Protein AF-A0AAU8PPF1-F1 (afdb_monomer_lite)

Secondary structure (DSSP, 8-state):
-HHHHHHHHHHHHHHH-HHHHHHHHHHHHHHHHHHHHTT---HHHHHHHHHHHHHHHHHHHHHH----GGG-HHHHHH-SSPPPPTT--TTTTSSHHHHHHHHHHHHHHHHHHHHTTS--

Sequence (120 aa):
MNDYVQREFETTLSQGVPALIRAIKLKIFTLQQQRYRAGHHDIESTEQEVLAEISRWLKAQVDQYEIRLNDEPVLYKIGLSPSPLPHMDYDLAATPAQSMRFYEEMQQRKAQLQARGLIA

Organism: Edwardsiella piscicida (NCBI:txid1263550)

Structure (mmCIF, N/CA/C/O backbone):
data_AF-A0AAU8PPF1-F1
#
_entry.id   AF-A0AAU8PPF1-F1
#
loop_
_atom_site.group_PDB
_atom_site.id
_atom_site.type_symbol
_atom_site.label_atom_id
_atom_site.label_alt_id
_atom_site.label_comp_id
_atom_site.label_asym_id
_atom_site.label_entity_id
_atom_site.label_seq_id
_atom_site.pdbx_PDB_ins_code
_atom_site.Cartn_x
_atom_site.Cartn_y
_atom_site.Cartn_z
_atom_site.occupancy
_atom_site.B_iso_or_equiv
_atom_site.auth_seq_id
_atom_site.auth_comp_id
_atom_site.auth_asym_id
_atom_site.auth_atom_id
_atom_site.pdbx_PDB_model_num
ATOM 1 N N . MET A 1 1 ? -7.566 -1.167 13.310 1.00 73.81 1 MET A N 1
ATOM 2 C CA . MET A 1 1 ? -7.653 -0.751 11.893 1.00 73.81 1 MET A CA 1
ATOM 3 C C . MET A 1 1 ? -6.270 -0.596 11.280 1.00 73.81 1 MET A C 1
ATOM 5 O O . MET A 1 1 ? -6.013 -1.286 10.307 1.00 73.81 1 MET A O 1
ATOM 9 N N . ASN A 1 2 ? -5.372 0.199 11.876 1.00 80.12 2 ASN A N 1
ATOM 10 C CA . ASN A 1 2 ? -4.011 0.397 11.355 1.00 80.12 2 ASN A CA 1
ATOM 11 C C . ASN A 1 2 ? -3.241 -0.927 11.145 1.00 80.12 2 ASN A C 1
ATOM 13 O O . ASN A 1 2 ? -2.788 -1.204 10.043 1.00 80.12 2 ASN A O 1
ATOM 17 N N . ASP A 1 3 ? -3.233 -1.812 12.147 1.00 85.12 3 ASP A N 1
ATOM 18 C CA . ASP A 1 3 ? -2.546 -3.113 12.047 1.00 85.12 3 ASP A CA 1
ATOM 19 C C . ASP A 1 3 ? -3.129 -4.046 10.973 1.00 85.12 3 ASP A C 1
ATOM 21 O O . ASP A 1 3 ? -2.408 -4.852 10.393 1.00 85.12 3 ASP A O 1
ATOM 25 N N . TYR A 1 4 ? -4.440 -3.955 10.715 1.00 83.94 4 TYR A N 1
ATOM 26 C CA . TYR A 1 4 ? -5.094 -4.725 9.653 1.00 83.94 4 TYR A CA 1
ATOM 27 C C . TYR A 1 4 ? -4.668 -4.204 8.280 1.00 83.94 4 TYR A C 1
ATOM 29 O O . TYR A 1 4 ? -4.194 -4.985 7.464 1.00 83.94 4 TYR A O 1
ATOM 37 N N . VAL A 1 5 ? -4.775 -2.887 8.066 1.00 86.62 5 VAL A N 1
ATOM 38 C CA . VAL A 1 5 ? -4.396 -2.237 6.802 1.00 86.62 5 VAL A CA 1
ATOM 39 C C . VAL A 1 5 ? -2.922 -2.489 6.488 1.00 86.62 5 VAL A C 1
ATOM 41 O O . VAL A 1 5 ? -2.593 -2.874 5.369 1.00 86.62 5 VAL A O 1
ATOM 44 N N . GLN A 1 6 ? -2.042 -2.345 7.482 1.00 89.62 6 GLN A N 1
ATOM 45 C CA . GLN A 1 6 ? -0.610 -2.588 7.317 1.00 89.62 6 GLN A CA 1
ATOM 46 C C . GLN A 1 6 ? -0.322 -4.040 6.920 1.00 89.62 6 GLN A C 1
ATOM 48 O O . GLN A 1 6 ? 0.420 -4.291 5.971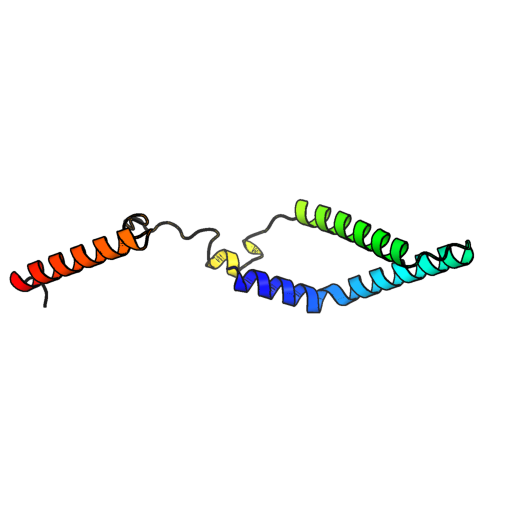 1.00 89.62 6 GLN A O 1
ATOM 53 N N . ARG A 1 7 ? -0.940 -5.005 7.610 1.00 90.31 7 ARG A N 1
ATOM 54 C CA . ARG A 1 7 ? -0.750 -6.430 7.316 1.00 90.31 7 ARG A CA 1
ATOM 55 C C . ARG A 1 7 ? -1.261 -6.803 5.928 1.00 90.31 7 ARG A C 1
ATOM 57 O O . ARG A 1 7 ? -0.591 -7.558 5.226 1.00 90.31 7 ARG A O 1
ATOM 64 N N . GLU A 1 8 ? -2.431 -6.304 5.542 1.00 88.56 8 GLU A N 1
ATOM 65 C CA . GLU A 1 8 ? -3.020 -6.604 4.236 1.00 88.56 8 GLU A CA 1
ATOM 66 C C . GLU A 1 8 ? -2.164 -6.034 3.102 1.00 88.56 8 GLU A C 1
ATOM 68 O O . GLU A 1 8 ? -1.887 -6.715 2.110 1.00 88.56 8 GLU A O 1
ATOM 73 N N . PHE A 1 9 ? -1.642 -4.822 3.296 1.00 90.38 9 PHE A N 1
ATOM 74 C CA . PHE A 1 9 ? -0.708 -4.196 2.370 1.00 90.38 9 PHE A CA 1
ATOM 75 C C . PHE A 1 9 ? 0.588 -5.007 2.217 1.00 90.38 9 PHE A C 1
ATOM 77 O O . PHE A 1 9 ? 0.976 -5.346 1.099 1.00 90.38 9 PHE A O 1
ATOM 84 N N . GLU A 1 10 ? 1.238 -5.391 3.319 1.00 91.62 10 GLU A N 1
ATOM 85 C CA . GLU A 1 10 ? 2.469 -6.198 3.295 1.00 91.62 10 GLU A CA 1
ATOM 86 C C . GLU A 1 10 ? 2.255 -7.588 2.676 1.00 91.62 10 GLU A C 1
ATOM 88 O O . GLU A 1 10 ? 3.077 -8.076 1.891 1.00 91.62 10 GLU A O 1
ATOM 93 N N . THR A 1 11 ? 1.126 -8.226 2.988 1.00 90.44 11 THR A N 1
ATOM 94 C CA . THR A 1 11 ? 0.755 -9.530 2.421 1.00 90.44 11 THR A CA 1
ATOM 95 C C . THR A 1 11 ? 0.561 -9.418 0.911 1.00 90.44 11 THR A C 1
ATOM 97 O O . THR A 1 11 ? 1.120 -10.207 0.149 1.00 90.44 11 THR A O 1
ATOM 100 N N . THR A 1 12 ? -0.141 -8.380 0.459 1.00 89.00 12 THR A N 1
ATOM 101 C CA . THR A 1 12 ? -0.358 -8.123 -0.969 1.00 89.00 12 THR A CA 1
ATOM 102 C C . THR A 1 12 ? 0.951 -7.814 -1.692 1.00 89.00 12 THR A C 1
ATOM 104 O O . THR A 1 12 ? 1.191 -8.345 -2.778 1.00 89.00 12 THR A O 1
ATOM 107 N N . LEU A 1 13 ? 1.844 -7.020 -1.090 1.00 88.94 13 LEU A N 1
ATOM 108 C CA . LEU A 1 13 ? 3.162 -6.739 -1.662 1.00 88.94 13 LEU A CA 1
ATOM 109 C C . LEU A 1 13 ? 4.015 -8.003 -1.802 1.00 88.94 13 LEU A C 1
ATOM 111 O O . LEU A 1 13 ? 4.647 -8.216 -2.836 1.00 88.94 13 LEU A O 1
ATOM 115 N N . SER A 1 14 ? 4.030 -8.854 -0.779 1.00 87.19 14 SER A N 1
ATOM 116 C CA . SER A 1 14 ? 4.850 -10.068 -0.784 1.00 87.19 14 SER A CA 1
ATOM 117 C C . SER A 1 14 ? 4.334 -11.137 -1.751 1.00 87.19 14 SER A C 1
ATOM 119 O O . SER A 1 14 ? 5.134 -11.799 -2.411 1.00 87.19 14 SER A O 1
ATOM 121 N N . GLN A 1 15 ? 3.015 -11.290 -1.878 1.00 86.81 15 GLN A N 1
ATOM 122 C CA . GLN A 1 15 ? 2.409 -12.365 -2.669 1.00 86.81 15 GLN A CA 1
ATOM 123 C C . GLN A 1 15 ? 2.031 -11.938 -4.095 1.00 86.81 15 GLN A C 1
ATOM 125 O O . GLN A 1 15 ? 2.179 -12.722 -5.031 1.00 86.81 15 GLN A O 1
ATOM 130 N N . GLY A 1 16 ? 1.557 -10.704 -4.284 1.00 78.06 16 GLY A N 1
ATOM 131 C CA . GLY A 1 16 ? 0.956 -10.240 -5.541 1.00 78.06 16 GLY A CA 1
ATOM 132 C C . GLY A 1 16 ? 1.909 -9.520 -6.500 1.00 78.06 16 GLY A C 1
ATOM 133 O O . GLY A 1 16 ? 1.619 -9.399 -7.689 1.00 78.06 16 GLY A O 1
ATOM 134 N N . VAL A 1 17 ? 3.065 -9.056 -6.022 1.00 88.31 17 VAL A N 1
ATOM 135 C CA . VAL A 1 17 ? 3.988 -8.194 -6.784 1.00 88.31 17 VAL A CA 1
ATOM 136 C C . VAL A 1 17 ? 5.175 -8.902 -7.492 1.00 88.31 17 VAL A C 1
ATOM 138 O O . VAL A 1 17 ? 5.822 -8.246 -8.316 1.00 88.31 17 VAL A O 1
ATOM 141 N N . PRO A 1 18 ? 5.485 -10.214 -7.330 1.00 89.62 18 PRO A N 1
ATOM 142 C CA . PRO A 1 18 ? 6.630 -10.838 -8.017 1.00 89.62 18 PRO A CA 1
ATOM 143 C C . PRO A 1 18 ? 6.638 -10.681 -9.546 1.00 89.62 18 PRO A C 1
ATOM 145 O O . PRO A 1 18 ? 7.687 -10.434 -10.148 1.00 89.62 18 PRO A O 1
ATOM 148 N N . ALA A 1 19 ? 5.469 -10.785 -10.186 1.00 90.38 19 ALA A N 1
ATOM 149 C CA . ALA A 1 19 ? 5.341 -10.605 -11.631 1.00 90.38 19 ALA A CA 1
ATOM 150 C C . ALA A 1 19 ? 5.675 -9.166 -12.061 1.00 90.38 19 ALA A C 1
ATOM 152 O O . ALA A 1 19 ? 6.378 -8.966 -13.056 1.00 90.38 19 ALA A O 1
ATOM 153 N N . LEU A 1 20 ? 5.237 -8.176 -11.277 1.00 91.00 20 LEU A N 1
ATOM 154 C CA . LEU A 1 20 ? 5.550 -6.770 -11.510 1.00 91.00 20 LEU A CA 1
ATOM 155 C C . LEU A 1 20 ? 7.054 -6.518 -11.336 1.00 91.00 20 LEU A C 1
ATOM 157 O O . LEU A 1 20 ? 7.676 -5.979 -12.244 1.00 91.00 20 LEU A O 1
ATOM 161 N N . ILE A 1 21 ? 7.674 -6.991 -10.249 1.00 93.00 21 ILE A N 1
ATOM 162 C CA . ILE A 1 21 ? 9.130 -6.859 -10.028 1.00 93.00 21 ILE A CA 1
ATOM 163 C C . ILE A 1 21 ? 9.925 -7.444 -11.200 1.00 93.00 21 ILE A C 1
ATOM 165 O O . ILE A 1 21 ? 10.871 -6.817 -11.684 1.00 93.00 21 ILE A O 1
ATOM 169 N N . ARG A 1 22 ? 9.523 -8.618 -11.703 1.00 94.75 22 ARG A N 1
ATOM 170 C CA . ARG A 1 22 ? 10.150 -9.228 -12.882 1.00 94.75 22 ARG A CA 1
ATOM 171 C C . ARG A 1 22 ? 10.035 -8.325 -14.112 1.00 94.75 22 ARG A C 1
ATOM 173 O O . ARG A 1 22 ? 11.037 -8.119 -14.793 1.00 94.75 22 ARG A O 1
ATOM 180 N N . ALA A 1 23 ? 8.851 -7.783 -14.397 1.00 94.94 23 ALA A N 1
ATOM 181 C CA . ALA A 1 23 ? 8.638 -6.885 -15.533 1.00 94.94 23 ALA A CA 1
ATOM 182 C C . ALA A 1 23 ? 9.482 -5.602 -15.421 1.00 94.94 23 ALA A C 1
ATOM 184 O O . ALA A 1 23 ? 10.116 -5.191 -16.393 1.00 94.94 23 ALA A O 1
ATOM 185 N N . ILE A 1 24 ? 9.563 -5.024 -14.221 1.00 95.00 24 ILE A N 1
ATOM 186 C CA . ILE A 1 24 ? 10.386 -3.847 -13.921 1.00 95.00 24 ILE A CA 1
ATOM 187 C C . ILE A 1 24 ? 11.860 -4.139 -14.206 1.00 95.00 24 ILE A C 1
ATOM 189 O O . ILE A 1 24 ? 12.510 -3.398 -14.943 1.00 95.00 24 ILE A O 1
ATOM 193 N N . LYS A 1 25 ? 12.386 -5.250 -13.675 1.00 95.56 25 LYS A N 1
ATOM 194 C CA . LYS A 1 25 ? 13.782 -5.649 -13.896 1.00 95.56 25 LYS A CA 1
ATOM 195 C C . LYS A 1 25 ? 14.083 -5.905 -15.373 1.00 95.56 25 LYS A C 1
ATOM 197 O O . LYS A 1 25 ? 15.131 -5.476 -15.849 1.00 95.56 25 LYS A O 1
ATOM 202 N N . LEU A 1 26 ? 13.167 -6.534 -16.113 1.00 96.62 26 LEU A N 1
ATOM 203 C CA . LEU A 1 26 ? 13.312 -6.737 -17.560 1.00 96.62 26 LEU A CA 1
ATOM 204 C C . LEU A 1 26 ? 13.361 -5.411 -18.330 1.00 96.62 26 LEU A C 1
ATOM 206 O O . LEU A 1 26 ? 14.185 -5.258 -19.235 1.00 96.62 26 LEU A O 1
ATOM 210 N N . LYS A 1 27 ? 12.516 -4.441 -17.969 1.00 95.88 27 LYS A N 1
ATOM 211 C CA . LYS A 1 27 ? 12.510 -3.113 -18.593 1.00 95.88 27 LYS A CA 1
ATOM 212 C C . LYS A 1 27 ? 13.803 -2.344 -18.318 1.00 95.88 27 LYS A C 1
ATOM 214 O O . LYS A 1 27 ? 14.416 -1.864 -19.268 1.00 95.88 27 LYS A O 1
ATOM 219 N N . ILE A 1 28 ? 14.248 -2.300 -17.058 1.00 94.69 28 ILE A N 1
ATOM 220 C CA . ILE A 1 28 ? 15.530 -1.690 -16.663 1.00 94.69 28 ILE A CA 1
ATOM 221 C C . ILE A 1 28 ? 16.675 -2.305 -17.470 1.00 94.69 28 ILE A C 1
ATOM 223 O O . ILE A 1 28 ? 17.432 -1.582 -18.113 1.00 94.69 28 ILE A O 1
ATOM 227 N N . PHE A 1 29 ? 16.759 -3.638 -17.498 1.00 94.06 29 PHE A N 1
ATOM 228 C CA . PHE A 1 29 ? 17.802 -4.346 -18.234 1.00 94.06 29 PHE A CA 1
ATOM 229 C C . PHE A 1 29 ? 17.788 -3.989 -19.724 1.00 94.06 29 PHE A C 1
ATOM 231 O O . PHE A 1 29 ? 18.825 -3.682 -20.304 1.00 94.06 29 PHE A O 1
ATOM 238 N N . THR A 1 30 ? 16.610 -3.982 -20.350 1.00 94.31 30 THR A N 1
ATOM 239 C CA . THR A 1 30 ? 16.474 -3.687 -21.783 1.00 94.31 30 THR A CA 1
ATOM 240 C C . THR A 1 30 ? 16.930 -2.265 -22.111 1.00 94.31 30 THR A C 1
ATOM 242 O O . THR A 1 30 ? 17.688 -2.070 -23.061 1.00 94.31 30 THR A O 1
ATOM 245 N N . LEU A 1 31 ? 16.529 -1.280 -21.304 1.00 92.38 31 LEU A N 1
ATOM 246 C CA . LEU A 1 31 ? 16.937 0.117 -21.473 1.00 92.38 31 LEU A CA 1
ATOM 247 C C . LEU A 1 31 ? 18.443 0.305 -21.247 1.00 92.38 31 LEU A C 1
ATOM 249 O O . LEU A 1 31 ? 19.098 0.992 -22.029 1.00 92.38 31 LEU A O 1
ATOM 253 N N . GLN A 1 32 ? 19.019 -0.361 -20.243 1.00 90.69 32 GLN A N 1
ATOM 254 C CA . GLN A 1 32 ? 20.466 -0.353 -20.014 1.00 90.69 32 GLN A CA 1
ATOM 255 C C . GLN A 1 32 ? 21.225 -0.921 -21.218 1.00 90.69 32 GLN A C 1
ATOM 257 O O . GLN A 1 32 ? 22.196 -0.318 -21.667 1.00 90.69 32 GLN A O 1
ATOM 262 N N . GLN A 1 33 ? 20.761 -2.035 -21.798 1.00 89.62 33 GLN A N 1
ATOM 263 C CA . GLN A 1 33 ? 21.372 -2.616 -22.999 1.00 89.62 33 GLN A CA 1
ATOM 264 C C . GLN A 1 33 ? 21.283 -1.678 -24.209 1.00 89.62 33 GLN A C 1
ATOM 266 O O . GLN A 1 33 ? 22.238 -1.565 -24.979 1.00 89.62 33 GLN A O 1
ATOM 271 N N . GLN A 1 34 ? 20.155 -0.987 -24.385 1.00 88.31 34 GLN A N 1
ATOM 272 C CA . GLN A 1 34 ? 19.988 0.004 -25.450 1.00 88.31 34 GLN A CA 1
ATOM 273 C C . GLN A 1 34 ? 20.951 1.184 -25.280 1.00 88.31 34 GLN A C 1
ATOM 275 O O . GLN A 1 34 ? 21.625 1.566 -26.235 1.00 88.31 34 GLN A O 1
ATOM 280 N N . ARG A 1 35 ? 21.063 1.722 -24.062 1.00 87.50 35 ARG A N 1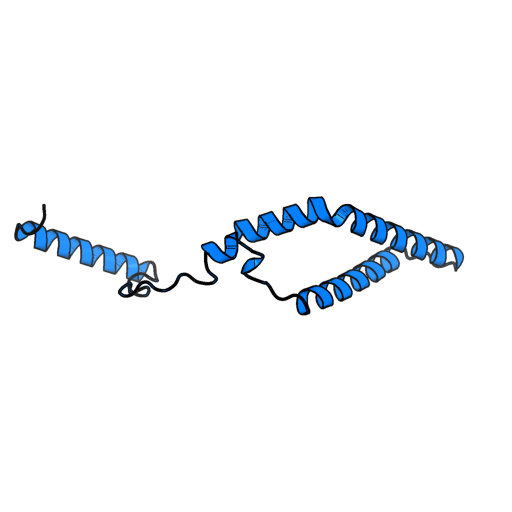
ATOM 281 C CA . ARG A 1 35 ? 21.973 2.829 -23.741 1.00 87.50 35 ARG A CA 1
ATOM 282 C C . ARG A 1 35 ? 23.435 2.433 -23.908 1.00 87.50 35 ARG A C 1
ATOM 284 O O . ARG A 1 35 ? 24.176 3.168 -24.555 1.00 87.50 35 ARG A O 1
ATOM 291 N N . TYR A 1 36 ? 23.811 1.244 -23.439 1.00 87.06 36 TYR A N 1
ATOM 292 C CA . TYR A 1 36 ? 25.158 0.705 -23.613 1.00 87.06 36 TYR A CA 1
ATOM 293 C C . TYR A 1 36 ? 25.547 0.629 -25.096 1.00 87.06 36 TYR A C 1
ATOM 295 O O . TYR A 1 36 ? 26.614 1.099 -25.485 1.00 87.06 36 TYR A O 1
ATOM 303 N N . ARG A 1 37 ? 24.644 0.134 -25.957 1.00 86.12 37 ARG A N 1
ATOM 304 C CA . ARG A 1 37 ? 24.845 0.114 -27.420 1.00 86.12 37 ARG A CA 1
ATOM 305 C C . ARG A 1 37 ? 24.959 1.509 -28.038 1.00 86.12 37 ARG A C 1
ATOM 307 O O . ARG A 1 37 ? 25.641 1.660 -29.044 1.00 86.12 37 ARG A O 1
ATOM 314 N N . ALA A 1 38 ? 24.310 2.509 -27.450 1.00 86.12 38 ALA A N 1
ATOM 315 C CA . ALA A 1 38 ? 24.397 3.908 -27.862 1.00 86.12 38 ALA A CA 1
ATOM 316 C C . ALA A 1 38 ? 25.625 4.646 -27.280 1.00 86.12 38 ALA A C 1
ATOM 318 O O . ALA A 1 38 ? 25.783 5.841 -27.511 1.00 86.12 38 ALA A O 1
ATOM 319 N N . GLY A 1 39 ? 26.495 3.962 -26.525 1.00 85.88 39 GLY A N 1
ATOM 320 C CA . GLY A 1 39 ? 27.674 4.557 -25.887 1.00 85.88 39 GLY A CA 1
ATOM 321 C C . GLY A 1 39 ? 27.384 5.279 -24.564 1.00 85.88 39 GLY A C 1
ATOM 322 O O . GLY A 1 39 ? 28.286 5.875 -23.976 1.00 85.88 39 GLY A O 1
ATOM 323 N N . HIS A 1 40 ? 26.157 5.206 -24.049 1.00 78.94 40 HIS A N 1
ATOM 324 C CA . HIS A 1 40 ? 25.767 5.777 -22.761 1.00 78.94 40 HIS A CA 1
ATOM 325 C C . HIS A 1 40 ? 25.877 4.725 -21.649 1.00 78.94 40 HIS A C 1
ATOM 327 O O . HIS A 1 40 ? 25.354 3.622 -21.774 1.00 78.94 40 HIS A O 1
ATOM 333 N N . HIS A 1 41 ? 26.543 5.071 -20.545 1.00 69.00 41 HIS A N 1
ATOM 334 C CA . HIS A 1 41 ? 26.893 4.122 -19.474 1.00 69.00 41 HIS A CA 1
ATOM 335 C C . HIS A 1 41 ? 26.185 4.414 -18.140 1.00 69.00 41 HIS A C 1
ATOM 337 O O . HIS A 1 41 ? 26.524 3.824 -17.118 1.00 69.00 41 HIS A O 1
ATOM 343 N N . ASP A 1 42 ? 25.204 5.319 -18.131 1.00 72.25 42 ASP A N 1
ATOM 344 C CA . ASP A 1 42 ? 24.496 5.705 -16.911 1.00 72.25 42 ASP A CA 1
ATOM 345 C C . ASP A 1 42 ? 23.384 4.697 -16.553 1.00 72.25 42 ASP A C 1
ATOM 347 O O . ASP A 1 42 ? 22.264 4.720 -17.085 1.00 72.25 42 ASP A O 1
ATOM 351 N N . ILE A 1 43 ? 23.750 3.775 -15.661 1.00 65.69 43 ILE A N 1
ATOM 352 C CA . ILE A 1 43 ? 22.911 2.704 -15.112 1.00 65.69 43 ILE A CA 1
ATOM 353 C C . ILE A 1 43 ? 21.853 3.276 -14.159 1.00 65.69 43 ILE A C 1
ATOM 355 O O . ILE A 1 43 ? 20.692 2.867 -14.230 1.00 65.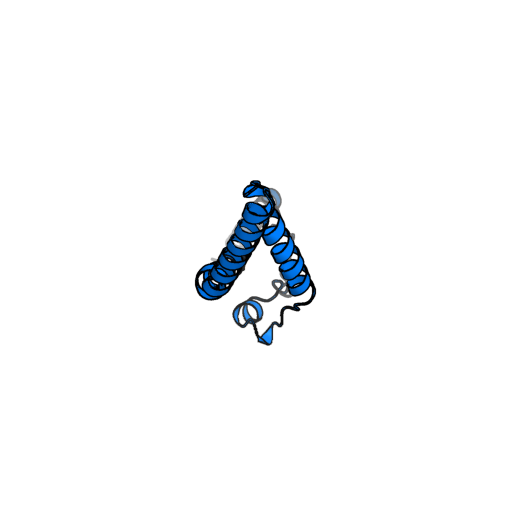69 43 ILE A O 1
ATOM 359 N N . GLU A 1 44 ? 22.238 4.232 -13.310 1.00 73.06 44 GLU A N 1
ATOM 360 C CA . GLU A 1 44 ? 21.410 4.779 -12.229 1.00 73.06 44 GLU A CA 1
ATOM 361 C C . GLU A 1 44 ? 20.244 5.607 -12.787 1.00 73.06 44 GLU A C 1
ATOM 363 O O . GLU A 1 44 ? 19.099 5.455 -12.357 1.00 73.06 44 GLU A O 1
ATOM 368 N N . SER A 1 45 ? 20.495 6.373 -13.853 1.00 83.38 45 SER A N 1
ATOM 369 C CA . SER A 1 45 ? 19.452 7.108 -14.578 1.00 83.38 45 SER A CA 1
ATOM 370 C C . SER A 1 45 ? 18.341 6.195 -15.121 1.00 83.38 45 SER A C 1
ATOM 372 O O . SER A 1 45 ? 17.176 6.592 -15.164 1.00 83.38 45 SER A O 1
ATOM 374 N N . THR A 1 46 ? 18.671 4.960 -15.509 1.00 86.12 46 THR A N 1
ATOM 375 C CA . THR A 1 46 ? 17.686 4.029 -16.082 1.00 86.12 46 THR A CA 1
ATOM 376 C C . THR A 1 46 ? 16.748 3.465 -15.016 1.00 86.12 46 THR A C 1
ATOM 378 O O . THR A 1 46 ? 15.551 3.308 -15.254 1.00 86.12 46 THR A O 1
ATOM 381 N N . GLU A 1 47 ? 17.274 3.166 -13.826 1.00 90.38 47 GLU A N 1
ATOM 382 C CA . GLU A 1 47 ? 16.450 2.692 -12.712 1.00 90.38 47 GLU A CA 1
ATOM 383 C C . GLU A 1 47 ? 15.495 3.789 -12.236 1.00 90.38 47 GLU A C 1
ATOM 385 O O . GLU A 1 47 ? 14.300 3.537 -12.076 1.00 90.38 47 GLU A O 1
ATOM 390 N N . GLN A 1 48 ? 15.995 5.019 -12.095 1.00 92.50 48 GLN A N 1
ATOM 391 C CA . GLN A 1 48 ? 15.186 6.173 -11.701 1.00 92.50 48 GLN A CA 1
ATOM 392 C C . GLN A 1 48 ? 14.056 6.459 -12.700 1.00 92.50 48 GLN A C 1
ATOM 394 O O . GLN A 1 48 ? 12.921 6.697 -12.287 1.00 92.50 48 GLN A O 1
ATOM 399 N N . GLU A 1 49 ? 14.336 6.388 -14.006 1.00 93.12 49 GLU A N 1
ATOM 400 C CA . GLU A 1 49 ? 13.337 6.585 -15.064 1.00 93.12 49 GLU A CA 1
ATOM 401 C C . GLU A 1 49 ? 12.184 5.579 -14.947 1.00 93.12 49 GLU A C 1
ATOM 403 O O . GLU A 1 49 ? 11.008 5.960 -14.930 1.00 93.12 49 GLU A O 1
ATOM 408 N N . VAL A 1 50 ? 12.518 4.293 -14.811 1.00 94.94 50 VAL A N 1
ATOM 409 C CA . VAL A 1 50 ? 11.521 3.223 -14.719 1.00 94.94 50 VAL A CA 1
ATOM 410 C C . VAL A 1 50 ? 10.721 3.327 -13.418 1.00 94.94 50 VAL A C 1
ATOM 412 O O . VAL A 1 50 ? 9.495 3.214 -13.446 1.00 94.94 50 VAL A O 1
ATOM 415 N N . LEU A 1 51 ? 11.373 3.598 -12.282 1.00 94.44 51 LEU A N 1
ATOM 416 C CA . LEU A 1 51 ? 10.691 3.785 -10.996 1.00 94.44 51 LEU A CA 1
ATOM 417 C C . LEU A 1 51 ? 9.749 4.996 -11.008 1.00 94.44 51 LEU A C 1
ATOM 419 O O . LEU A 1 51 ? 8.632 4.908 -10.491 1.00 94.44 51 LEU A O 1
ATOM 423 N N . ALA A 1 52 ? 10.148 6.105 -11.636 1.00 95.94 52 ALA A N 1
ATOM 424 C CA . ALA A 1 52 ? 9.291 7.276 -11.798 1.00 95.94 52 ALA A CA 1
ATOM 425 C C . ALA A 1 52 ? 8.061 6.974 -12.670 1.00 95.94 52 ALA A C 1
ATOM 427 O O . ALA A 1 52 ? 6.957 7.440 -12.380 1.00 95.94 52 ALA A O 1
ATOM 428 N N . GLU A 1 53 ? 8.217 6.175 -13.728 1.00 96.00 53 GLU A N 1
ATOM 429 C CA . GLU A 1 53 ? 7.098 5.722 -14.555 1.00 96.00 53 GLU A CA 1
ATOM 430 C C . GLU A 1 53 ? 6.087 4.892 -13.757 1.00 96.00 53 GLU A C 1
ATOM 432 O O . GLU A 1 53 ? 4.897 5.213 -13.759 1.00 96.00 53 GLU A O 1
ATOM 437 N N . ILE A 1 54 ? 6.558 3.883 -13.022 1.00 95.31 54 ILE A N 1
ATOM 438 C CA . ILE A 1 54 ? 5.699 3.011 -12.207 1.00 95.31 54 ILE A CA 1
ATOM 439 C C . ILE A 1 54 ? 4.997 3.813 -11.117 1.00 95.31 54 ILE A C 1
ATOM 441 O O . ILE A 1 54 ? 3.811 3.613 -10.880 1.00 95.31 54 ILE A O 1
ATOM 445 N N . SER A 1 55 ? 5.703 4.752 -10.485 1.00 95.75 55 SER A N 1
ATOM 446 C CA . SER A 1 55 ? 5.131 5.592 -9.430 1.00 95.75 55 SER A CA 1
ATOM 447 C C . SER A 1 55 ? 3.991 6.459 -9.959 1.00 95.75 55 SER A C 1
ATOM 449 O O . SER A 1 55 ? 2.941 6.551 -9.327 1.00 95.75 55 SER A O 1
ATOM 451 N N . ARG A 1 56 ? 4.157 7.057 -11.150 1.00 97.12 56 ARG A N 1
ATOM 452 C CA . ARG A 1 56 ? 3.088 7.823 -11.813 1.00 97.12 56 ARG A CA 1
ATOM 453 C C . ARG A 1 56 ? 1.892 6.943 -12.160 1.00 97.12 56 ARG A C 1
ATOM 455 O O . ARG A 1 56 ? 0.759 7.348 -11.916 1.00 97.12 56 ARG A O 1
ATOM 462 N N . TRP A 1 57 ? 2.142 5.752 -12.704 1.00 95.12 57 TRP A N 1
ATOM 463 C CA . TRP A 1 57 ? 1.079 4.813 -13.052 1.00 95.12 57 TRP A CA 1
ATOM 464 C C . TRP A 1 57 ? 0.304 4.347 -11.813 1.00 95.12 57 TRP A C 1
ATOM 466 O O . TRP A 1 57 ? -0.917 4.472 -11.786 1.00 95.12 57 TRP A O 1
ATOM 476 N N . LEU A 1 58 ? 1.001 3.899 -10.762 1.00 93.81 58 LEU A N 1
ATOM 477 C CA . LEU A 1 58 ? 0.384 3.475 -9.502 1.00 93.81 58 LEU A CA 1
ATOM 478 C C . LEU A 1 58 ? -0.430 4.601 -8.876 1.00 93.81 58 LEU A C 1
ATOM 480 O O . LEU A 1 58 ? -1.565 4.371 -8.476 1.00 93.81 58 LEU A O 1
ATOM 484 N N . LYS A 1 59 ? 0.115 5.823 -8.839 1.00 95.62 59 LYS A N 1
ATOM 485 C CA . LYS A 1 59 ? -0.610 6.985 -8.328 1.00 95.62 59 LYS A CA 1
ATOM 486 C C . LYS A 1 59 ? -1.924 7.201 -9.080 1.00 95.62 59 LYS A C 1
ATOM 488 O O . LYS A 1 59 ? -2.958 7.348 -8.445 1.00 95.62 59 LYS A O 1
ATOM 493 N N . ALA A 1 60 ? -1.894 7.165 -10.411 1.00 94.56 60 ALA A N 1
ATOM 494 C CA . ALA A 1 60 ? -3.101 7.326 -11.216 1.00 94.56 60 ALA A CA 1
ATOM 495 C C . ALA A 1 60 ? -4.130 6.211 -10.968 1.00 94.56 60 ALA A C 1
ATOM 497 O O . ALA A 1 60 ? -5.323 6.488 -10.954 1.00 94.56 60 ALA A O 1
ATOM 498 N N . GLN A 1 61 ? -3.686 4.966 -10.760 1.00 93.25 61 GLN A N 1
ATOM 499 C CA . GLN A 1 61 ? -4.583 3.853 -10.436 1.00 93.25 61 GLN A CA 1
ATOM 500 C C . GLN A 1 61 ? -5.201 3.994 -9.042 1.00 93.25 61 GLN A C 1
ATOM 502 O O . GLN A 1 61 ? -6.403 3.806 -8.898 1.00 93.25 61 GLN A O 1
ATOM 507 N N . VAL A 1 62 ? -4.406 4.360 -8.033 1.00 91.69 62 VAL A N 1
ATOM 508 C CA . VAL A 1 62 ? -4.894 4.593 -6.665 1.00 91.69 62 VAL A CA 1
ATOM 509 C C . VAL A 1 62 ? -5.880 5.755 -6.633 1.00 91.69 62 VAL A C 1
ATOM 511 O O . VAL A 1 62 ? -6.941 5.623 -6.038 1.00 91.69 62 VAL A O 1
ATOM 514 N N . ASP A 1 63 ? -5.572 6.858 -7.320 1.00 92.38 63 ASP A N 1
ATOM 515 C CA . ASP A 1 63 ? -6.448 8.033 -7.384 1.00 92.38 63 ASP A CA 1
ATOM 516 C C . ASP A 1 63 ? -7.788 7.717 -8.100 1.00 92.38 63 ASP A C 1
ATOM 518 O O . ASP A 1 63 ? -8.785 8.395 -7.866 1.00 92.38 63 ASP A O 1
ATOM 522 N N . GLN A 1 64 ? -7.834 6.687 -8.959 1.00 90.62 64 GLN A N 1
ATOM 523 C CA . GLN A 1 64 ? -9.053 6.203 -9.629 1.00 90.62 64 GLN A CA 1
ATOM 524 C C . GLN A 1 64 ? -9.806 5.120 -8.844 1.00 90.62 64 GLN A C 1
ATOM 526 O O . GLN A 1 64 ? -10.961 4.832 -9.162 1.00 90.62 64 GLN A O 1
ATOM 531 N N . TYR A 1 65 ? -9.161 4.479 -7.871 1.00 87.12 65 TYR A N 1
ATOM 532 C CA . TYR A 1 65 ? -9.726 3.337 -7.169 1.00 87.12 65 TYR A CA 1
ATOM 533 C C . TYR A 1 65 ? -10.535 3.792 -5.954 1.00 87.12 65 TYR A C 1
ATOM 535 O O . TYR A 1 65 ? -10.000 4.346 -4.996 1.00 87.12 65 TYR A O 1
ATOM 543 N N . GLU A 1 66 ? -11.835 3.509 -5.964 1.00 84.25 66 GLU A N 1
ATOM 544 C CA . GLU A 1 66 ? -12.701 3.737 -4.809 1.00 84.25 66 GLU A CA 1
ATOM 545 C C . GLU A 1 66 ? -12.756 2.494 -3.916 1.00 84.25 66 GLU A C 1
ATOM 547 O O . GLU A 1 66 ? -12.992 1.376 -4.382 1.00 84.25 66 GLU A O 1
ATOM 552 N N . ILE A 1 67 ? -12.586 2.686 -2.604 1.00 81.19 67 ILE A N 1
ATOM 553 C CA . ILE A 1 67 ? -12.749 1.601 -1.633 1.00 81.19 67 ILE A CA 1
ATOM 554 C C . ILE A 1 67 ? -14.231 1.233 -1.552 1.00 81.19 67 ILE A C 1
ATOM 556 O O . ILE A 1 67 ? -15.065 2.008 -1.079 1.00 81.19 67 ILE A O 1
ATOM 560 N N . ARG A 1 68 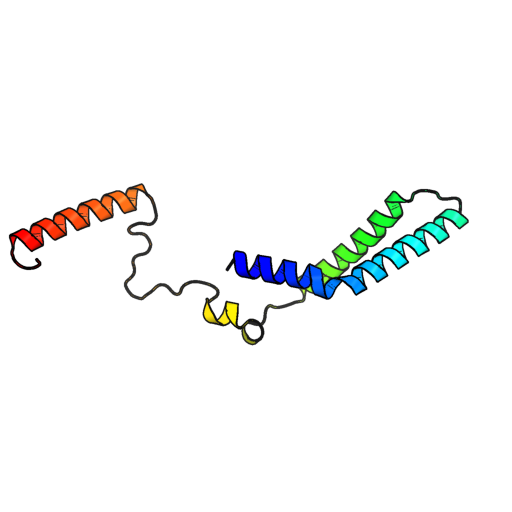? -14.556 0.007 -1.960 1.00 79.12 68 ARG A N 1
ATOM 561 C CA . ARG A 1 68 ? -15.899 -0.558 -1.833 1.00 79.12 68 ARG A CA 1
ATOM 562 C C . ARG A 1 68 ? -15.986 -1.337 -0.528 1.00 79.12 68 ARG A C 1
ATOM 564 O O . ARG A 1 68 ? -15.419 -2.414 -0.404 1.00 79.12 68 ARG A O 1
ATOM 571 N N . LEU A 1 69 ? -16.753 -0.825 0.436 1.00 74.06 69 LEU A N 1
ATOM 572 C CA . LEU A 1 69 ? -16.936 -1.470 1.749 1.00 74.06 69 LEU A CA 1
ATOM 573 C C . LEU A 1 69 ? -17.478 -2.907 1.657 1.00 74.06 69 LEU A C 1
ATOM 575 O O . LEU A 1 69 ? -17.187 -3.723 2.524 1.00 74.06 69 LEU A O 1
ATOM 579 N N . ASN A 1 70 ? -18.238 -3.226 0.607 1.00 74.12 70 ASN A N 1
ATOM 580 C CA . ASN A 1 70 ? -18.743 -4.582 0.367 1.00 74.12 70 ASN A CA 1
ATOM 581 C C . ASN A 1 70 ? -17.632 -5.581 0.022 1.00 74.12 70 ASN A C 1
ATOM 583 O O . ASN A 1 70 ? -17.779 -6.767 0.303 1.00 74.12 70 ASN A O 1
ATOM 587 N N . ASP A 1 71 ? -16.540 -5.097 -0.568 1.00 78.81 71 ASP A N 1
ATOM 588 C CA . ASP A 1 71 ? -15.378 -5.905 -0.932 1.00 78.81 71 ASP A CA 1
ATOM 589 C C . ASP A 1 71 ? -14.369 -5.980 0.240 1.00 78.81 71 ASP A C 1
ATOM 591 O O . ASP A 1 71 ? -13.424 -6.759 0.198 1.00 78.81 71 ASP A O 1
ATOM 595 N N . GLU A 1 72 ? -14.615 -5.234 1.329 1.00 80.25 72 GLU A N 1
ATOM 596 C CA . GLU A 1 72 ? -13.761 -5.130 2.519 1.00 80.25 72 GLU A CA 1
ATOM 597 C C . GLU A 1 72 ? -14.515 -5.555 3.800 1.00 80.25 72 GLU A C 1
ATOM 599 O O . GLU A 1 72 ? -14.942 -4.718 4.607 1.00 80.25 72 GLU A O 1
ATOM 604 N N . PRO A 1 73 ? -14.679 -6.869 4.048 1.00 73.00 73 PRO A N 1
ATOM 605 C CA . PRO A 1 73 ? -15.542 -7.393 5.112 1.00 73.00 73 PRO A CA 1
ATOM 606 C C . PRO A 1 73 ? -15.069 -7.025 6.524 1.00 73.00 73 PRO A C 1
ATOM 608 O O . PRO A 1 73 ? -15.864 -7.002 7.468 1.00 73.00 73 PRO A O 1
ATOM 611 N N . VAL A 1 74 ? -13.774 -6.749 6.690 1.00 78.44 74 VAL A N 1
ATOM 612 C CA . VAL A 1 74 ? -13.204 -6.305 7.965 1.00 78.44 74 VAL A CA 1
ATOM 613 C C . VAL A 1 74 ? -13.540 -4.835 8.213 1.00 78.44 74 VAL A C 1
ATOM 615 O O . VAL A 1 74 ? -14.028 -4.509 9.294 1.00 78.44 74 VAL A O 1
ATOM 618 N N . LEU A 1 75 ? -13.380 -3.959 7.216 1.00 73.50 75 LEU A N 1
ATOM 619 C CA . LEU A 1 75 ? -13.757 -2.546 7.343 1.00 73.50 75 LEU A CA 1
ATOM 620 C C . LEU A 1 75 ? -15.271 -2.371 7.511 1.00 73.50 75 LEU A C 1
ATOM 622 O O . LEU A 1 75 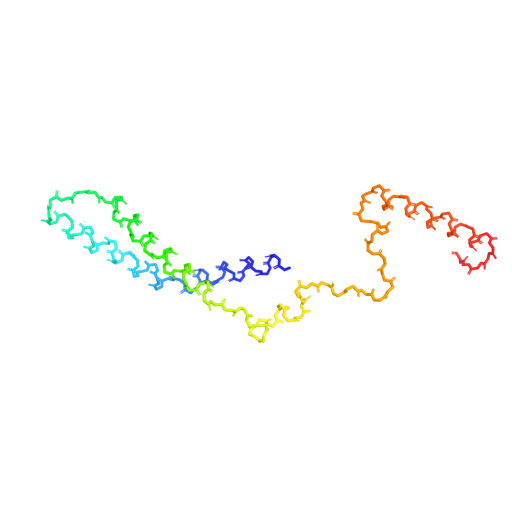? -15.700 -1.537 8.306 1.00 73.50 75 LEU A O 1
ATOM 626 N N . TYR A 1 76 ? -16.075 -3.214 6.858 1.00 73.25 76 TYR A N 1
ATOM 627 C CA . TYR A 1 76 ? -17.526 -3.242 7.041 1.00 73.25 76 TYR A CA 1
ATOM 628 C C . TYR A 1 76 ? -17.939 -3.498 8.501 1.00 73.25 76 TYR A C 1
ATOM 630 O O . TYR A 1 76 ? -18.857 -2.859 9.008 1.00 73.25 76 TYR A O 1
ATOM 638 N N . LYS A 1 77 ? -17.248 -4.408 9.202 1.00 72.75 77 LYS A N 1
ATOM 639 C CA . LYS A 1 77 ? -17.558 -4.754 10.602 1.00 72.75 77 LYS A CA 1
ATOM 640 C C . LYS A 1 77 ? -17.087 -3.710 11.609 1.00 72.75 77 LYS A C 1
ATOM 642 O O . LYS A 1 77 ? -17.739 -3.528 12.631 1.00 72.75 77 LYS A O 1
ATOM 647 N N . ILE A 1 78 ? -15.936 -3.086 11.363 1.00 70.38 78 ILE A N 1
ATOM 648 C CA . ILE A 1 78 ? -15.325 -2.140 12.309 1.00 70.38 78 ILE A CA 1
ATOM 649 C C . ILE A 1 78 ? -15.948 -0.742 12.157 1.00 70.38 78 ILE A C 1
ATOM 651 O O . ILE A 1 78 ? -15.983 0.020 13.122 1.00 70.38 78 ILE A O 1
ATOM 655 N N . GLY A 1 79 ? -16.487 -0.430 10.973 1.00 65.12 79 GLY A N 1
ATOM 656 C CA . GLY A 1 79 ? -16.979 0.900 10.633 1.00 65.12 79 GLY A CA 1
ATOM 657 C C . GLY A 1 79 ? -15.833 1.885 10.379 1.00 65.12 79 GLY A C 1
ATOM 658 O O . GLY A 1 79 ? -14.715 1.717 10.863 1.00 65.12 79 GLY A O 1
ATOM 659 N N . LEU A 1 80 ? -16.105 2.928 9.590 1.00 65.62 80 LEU A N 1
ATOM 660 C CA . LEU A 1 80 ? -15.126 3.986 9.287 1.00 65.62 80 LEU A CA 1
ATOM 661 C C . LEU A 1 80 ? -14.923 4.950 10.469 1.00 65.62 80 LEU A C 1
ATOM 663 O O . LEU A 1 80 ? -13.886 5.601 10.572 1.00 65.62 80 LEU A O 1
ATOM 667 N N . SER A 1 81 ? -15.894 5.004 11.381 1.00 61.91 81 SER A N 1
ATOM 668 C CA . SER A 1 81 ? -15.800 5.658 12.682 1.00 61.91 81 SER A CA 1
ATOM 669 C C . SER A 1 81 ? -16.653 4.895 13.703 1.00 61.91 81 SER A C 1
ATOM 671 O O . SER A 1 81 ? -17.677 4.310 13.330 1.00 61.91 81 SER A O 1
ATOM 673 N N . PRO A 1 82 ? -16.267 4.872 14.992 1.00 62.50 82 PRO A N 1
ATOM 674 C CA . PRO A 1 82 ? -17.174 4.408 16.027 1.00 62.50 82 PRO A CA 1
ATOM 675 C C . PRO A 1 82 ? -18.388 5.341 16.037 1.00 62.50 82 PRO A C 1
ATOM 677 O O . PRO A 1 82 ? -18.246 6.544 16.257 1.00 62.50 82 PRO A O 1
ATOM 680 N N . SER A 1 83 ? -19.582 4.799 15.779 1.00 62.31 83 SER A N 1
ATOM 681 C CA . SER A 1 83 ? -20.813 5.563 15.976 1.00 62.31 83 SER A CA 1
ATOM 682 C C . SER A 1 83 ? -20.857 6.000 17.440 1.00 62.31 83 SER A C 1
ATOM 684 O O . SER A 1 83 ? -20.745 5.129 18.311 1.00 62.31 83 SER A O 1
ATOM 686 N N . PRO A 1 84 ? -21.015 7.302 17.740 1.00 66.06 84 PRO A N 1
ATOM 687 C CA . PRO A 1 84 ? -21.171 7.732 19.114 1.00 66.06 84 PRO A CA 1
ATOM 688 C C . PRO A 1 84 ? -22.404 7.033 19.687 1.00 66.06 84 PRO A C 1
ATOM 690 O O . PRO A 1 84 ? -23.487 7.084 19.097 1.00 66.06 84 PRO A O 1
ATOM 693 N N . LEU A 1 85 ? -22.227 6.311 20.795 1.00 73.75 85 LEU A N 1
ATOM 694 C CA . LEU A 1 85 ? -23.355 5.691 21.476 1.00 73.75 85 LEU A CA 1
ATOM 695 C C . LEU A 1 85 ? -24.284 6.814 21.949 1.00 73.75 85 LEU A C 1
ATOM 697 O O . LEU A 1 85 ? -23.791 7.783 22.541 1.00 73.75 85 LEU A O 1
ATOM 701 N N . PRO A 1 86 ? -25.609 6.709 21.728 1.00 65.69 86 PRO A N 1
ATOM 702 C CA . PRO A 1 86 ? -26.533 7.657 22.322 1.00 65.69 86 PRO A CA 1
ATOM 703 C C . PRO A 1 86 ? -26.296 7.610 23.835 1.00 65.69 86 PRO A C 1
ATOM 705 O O . PRO A 1 86 ? -26.314 6.533 24.429 1.00 65.69 86 PRO A O 1
ATOM 708 N N . HIS A 1 87 ? -26.010 8.771 24.429 1.00 72.50 87 HIS A N 1
ATOM 709 C CA . HIS A 1 87 ? -25.704 8.982 25.855 1.00 72.50 87 HIS A CA 1
ATOM 710 C C . HIS A 1 87 ? -24.251 8.776 26.326 1.00 72.50 87 HIS A C 1
ATOM 712 O O . HIS A 1 87 ? -24.004 8.960 27.518 1.00 72.50 87 HIS A O 1
ATOM 718 N N . MET A 1 88 ? -23.279 8.466 25.457 1.00 73.12 88 MET A N 1
ATOM 719 C CA . MET A 1 88 ? -21.864 8.615 25.834 1.00 73.12 88 MET A CA 1
ATOM 720 C C . MET A 1 88 ? -21.394 10.051 25.600 1.00 73.12 88 MET A C 1
ATOM 722 O O . MET A 1 88 ? -21.411 10.540 24.473 1.00 73.12 88 MET A O 1
ATOM 726 N N . ASP A 1 89 ? -20.949 10.706 26.671 1.00 72.38 89 ASP A N 1
ATOM 727 C CA . ASP A 1 89 ? -20.231 11.974 26.588 1.00 72.38 89 ASP A CA 1
ATOM 728 C C . ASP A 1 89 ? -18.732 11.679 26.454 1.00 72.38 89 ASP A C 1
ATOM 730 O O . ASP A 1 89 ? -18.048 11.318 27.415 1.00 72.38 89 ASP A O 1
ATOM 734 N N . TYR A 1 90 ? -18.247 11.751 25.217 1.00 72.00 90 TYR A N 1
ATOM 735 C CA . TYR A 1 90 ? -16.867 11.426 24.866 1.00 72.00 90 TYR A CA 1
ATOM 736 C C . TYR A 1 90 ? -15.864 12.493 25.340 1.00 72.00 90 TYR A C 1
ATOM 738 O O . TYR A 1 90 ? -14.670 12.200 25.418 1.00 72.00 90 TYR A O 1
ATOM 746 N N . ASP A 1 91 ? -16.329 13.689 25.720 1.00 75.44 91 ASP A N 1
ATOM 747 C CA . ASP A 1 91 ? -15.473 14.805 26.141 1.00 75.44 91 ASP A CA 1
ATOM 748 C C . ASP A 1 91 ? -15.190 14.808 27.651 1.00 75.44 91 ASP A C 1
ATOM 750 O O . ASP A 1 91 ? -14.226 15.418 28.124 1.00 75.44 91 ASP A O 1
ATOM 754 N N . LEU A 1 92 ? -15.991 14.068 28.418 1.00 73.19 92 LEU A N 1
ATOM 755 C CA . LEU A 1 92 ? -15.969 14.026 29.882 1.00 73.19 92 LEU A CA 1
ATOM 756 C C . LEU A 1 92 ? -14.629 13.518 30.461 1.00 73.19 92 LEU A C 1
ATOM 758 O O . LEU A 1 92 ? -14.229 13.908 31.558 1.00 73.19 92 LEU A O 1
ATOM 762 N N . ALA A 1 93 ? -13.895 12.701 29.700 1.00 73.88 93 ALA A N 1
ATOM 763 C CA . ALA A 1 93 ? -12.573 12.180 30.058 1.00 73.88 93 ALA A CA 1
ATOM 764 C C . ALA A 1 93 ? -11.575 12.225 28.883 1.00 73.88 93 ALA A C 1
ATOM 766 O O . ALA A 1 93 ? -10.655 11.411 28.818 1.00 73.88 93 ALA A O 1
ATOM 767 N N . ALA A 1 94 ? -11.740 13.171 27.952 1.00 76.31 94 ALA A N 1
ATOM 768 C CA . ALA A 1 94 ? -10.935 13.237 26.729 1.00 76.31 94 ALA A CA 1
ATOM 769 C C . ALA A 1 94 ? -9.441 13.527 26.975 1.00 76.31 94 ALA A C 1
ATOM 771 O O . ALA A 1 94 ? -8.591 13.170 26.160 1.00 76.31 94 ALA A O 1
ATOM 772 N N . THR A 1 95 ? -9.099 14.155 28.104 1.00 85.62 95 THR A N 1
ATOM 773 C CA . THR A 1 95 ? -7.709 14.424 28.505 1.00 85.62 95 THR A CA 1
ATOM 774 C C . THR A 1 95 ? -7.361 13.758 29.836 1.00 85.62 95 THR A C 1
ATOM 776 O O . THR A 1 95 ? -8.245 13.583 30.678 1.00 85.62 95 THR A O 1
ATOM 779 N N . PRO A 1 96 ? -6.072 13.465 30.106 1.00 86.12 96 PRO A N 1
ATOM 780 C CA . PRO A 1 96 ? -5.656 12.877 31.382 1.00 86.12 96 PRO A CA 1
ATOM 781 C C . PRO A 1 96 ? -6.139 13.675 32.606 1.00 86.12 96 PRO A C 1
ATOM 783 O O . PRO A 1 96 ? -6.600 13.096 33.586 1.00 86.12 96 PRO A O 1
ATOM 786 N N . ALA A 1 97 ? -6.115 15.010 32.526 1.00 86.62 97 ALA A N 1
ATOM 787 C CA . ALA A 1 97 ? -6.569 15.891 33.602 1.00 86.62 97 ALA A CA 1
ATOM 788 C C . ALA A 1 97 ? -8.100 15.904 33.785 1.00 86.62 97 ALA A C 1
ATOM 790 O O . ALA A 1 97 ? -8.588 16.094 34.899 1.00 86.62 97 ALA A O 1
ATOM 791 N N . GLN A 1 98 ? -8.877 15.736 32.710 1.00 86.75 98 GLN A N 1
ATOM 792 C CA . GLN A 1 98 ? -10.335 15.572 32.797 1.00 86.75 98 GLN A CA 1
ATOM 793 C C . GLN A 1 98 ? -10.691 14.187 33.341 1.00 86.75 98 GLN A C 1
ATOM 795 O O . GLN A 1 98 ? -11.501 14.084 34.255 1.00 86.75 98 GLN A O 1
ATOM 800 N N . SER A 1 99 ? -10.008 13.141 32.866 1.00 86.06 99 SER A N 1
ATOM 801 C CA . SER A 1 99 ? -10.199 11.770 33.340 1.00 86.06 99 SER A CA 1
ATOM 802 C C . SER A 1 99 ? -9.919 11.629 34.836 1.00 86.06 99 SER A C 1
ATOM 804 O O . SER A 1 99 ? -10.652 10.920 35.522 1.00 86.06 99 SER A O 1
ATOM 806 N N . MET A 1 100 ? -8.880 12.295 35.351 1.00 89.69 100 MET A N 1
ATOM 807 C CA . MET A 1 100 ? -8.544 12.255 36.776 1.00 89.69 100 MET A CA 1
ATOM 808 C C . MET A 1 100 ? -9.639 12.905 37.630 1.00 89.69 100 MET A C 1
ATOM 810 O O . MET A 1 100 ? -10.127 12.284 38.571 1.00 89.69 100 MET A O 1
ATOM 814 N N . ARG A 1 101 ? -10.096 14.103 37.242 1.00 88.69 101 ARG A N 1
ATOM 815 C CA . ARG A 1 101 ? -11.197 14.806 37.922 1.00 88.69 101 ARG A CA 1
ATOM 816 C C . ARG A 1 101 ? -12.496 14.005 37.895 1.00 88.69 101 ARG A C 1
ATOM 818 O O . ARG A 1 101 ? -13.140 13.845 38.925 1.00 88.69 101 ARG A O 1
ATOM 825 N N . PHE A 1 102 ? -12.845 13.444 36.739 1.00 88.81 102 PHE A N 1
ATOM 826 C CA . PHE A 1 102 ? -14.032 12.605 36.607 1.00 88.81 102 PHE A CA 1
ATOM 827 C C . PHE A 1 102 ? -13.965 11.371 37.517 1.00 88.81 102 PHE A C 1
ATOM 829 O O . PHE A 1 102 ? -14.941 11.030 38.185 1.00 88.81 102 PHE A O 1
ATOM 836 N N . TYR A 1 103 ? -12.804 10.715 37.592 1.00 90.00 103 TYR A N 1
ATOM 837 C CA . TYR A 1 103 ? -12.619 9.563 38.469 1.00 90.00 103 TYR A CA 1
ATOM 838 C C . TYR A 1 103 ? -12.788 9.935 39.949 1.00 90.00 103 TYR A C 1
ATOM 840 O O . TYR A 1 103 ? -13.478 9.226 40.682 1.00 90.00 103 TYR A O 1
ATOM 848 N N . GLU A 1 104 ? -12.219 11.060 40.386 1.00 92.94 104 GLU A N 1
ATOM 849 C CA . GLU A 1 104 ? -12.379 11.570 41.754 1.00 92.94 104 GLU A CA 1
ATOM 850 C C . GLU A 1 104 ? -13.849 11.856 42.096 1.00 92.94 104 GLU A C 1
ATOM 852 O O . GLU A 1 104 ? -14.336 11.414 43.141 1.00 92.94 104 GLU A O 1
ATOM 857 N N . GLU A 1 105 ? -14.584 12.514 41.196 1.00 92.06 105 GLU A N 1
ATOM 858 C CA . GLU A 1 105 ? -16.020 12.768 41.358 1.00 92.06 105 GLU A CA 1
ATOM 859 C C . GLU A 1 105 ? -16.826 11.466 41.465 1.00 92.06 105 GLU A C 1
ATOM 861 O O . GLU A 1 105 ? -17.707 11.342 42.323 1.00 92.06 105 GLU A O 1
ATOM 866 N N . MET A 1 106 ? -16.510 10.457 40.646 1.00 91.94 106 MET A N 1
ATOM 867 C CA . MET A 1 106 ? -17.166 9.148 40.712 1.00 91.94 106 MET A CA 1
ATOM 868 C C . MET A 1 106 ? -16.887 8.422 42.031 1.00 91.94 106 MET A C 1
ATOM 870 O O . MET A 1 106 ? -17.804 7.816 42.592 1.00 91.94 106 MET A O 1
ATOM 874 N N . GLN A 1 107 ? -15.670 8.517 42.576 1.00 92.94 107 GLN A N 1
ATOM 875 C CA . GLN A 1 107 ? -15.347 7.927 43.880 1.00 92.94 107 GLN A CA 1
ATOM 876 C C . GLN A 1 107 ? -16.084 8.620 45.028 1.00 92.94 107 GLN A C 1
ATOM 878 O O . GLN A 1 107 ? -16.649 7.946 45.891 1.00 92.94 107 GLN A O 1
ATOM 883 N N . GLN A 1 108 ? -16.154 9.954 45.018 1.00 92.44 108 GLN A N 1
ATOM 884 C CA . GLN A 1 108 ? -16.924 10.706 46.014 1.00 92.44 108 GLN A CA 1
ATOM 885 C C . GLN A 1 108 ? -18.410 10.340 45.958 1.00 92.44 108 GLN A C 1
ATOM 887 O O . GLN A 1 108 ? -19.039 10.101 46.991 1.00 92.44 108 GLN A O 1
ATOM 892 N N . ARG A 1 109 ? -18.974 10.241 44.750 1.00 91.25 109 ARG A N 1
ATOM 893 C CA . ARG A 1 109 ? -20.379 9.877 44.548 1.00 91.25 109 ARG A CA 1
ATOM 894 C C . ARG A 1 109 ? -20.661 8.444 44.991 1.00 91.25 109 ARG A C 1
ATOM 896 O O . ARG A 1 109 ? -21.666 8.206 45.656 1.00 91.25 109 ARG A O 1
ATOM 903 N N . LYS A 1 110 ? -19.754 7.507 44.701 1.00 92.69 110 LYS A N 1
ATOM 904 C CA . LYS A 1 110 ? -19.824 6.129 45.200 1.00 92.69 110 LYS A CA 1
ATOM 905 C C . LYS A 1 110 ? -19.837 6.095 46.731 1.00 92.69 110 LYS A C 1
ATOM 907 O O . LYS A 1 110 ? -20.733 5.483 47.304 1.00 92.69 110 LYS A O 1
ATOM 912 N N . ALA A 1 111 ? -18.921 6.807 47.387 1.00 92.44 111 ALA A N 1
ATOM 913 C CA . ALA A 1 111 ? -18.857 6.869 48.848 1.00 92.44 111 ALA A CA 1
ATOM 914 C C . ALA A 1 111 ? -20.139 7.457 49.468 1.00 92.44 111 ALA A C 1
ATOM 916 O O . ALA A 1 111 ? -20.660 6.928 50.448 1.00 92.44 111 ALA A O 1
ATOM 917 N N . GLN A 1 112 ? -20.701 8.512 48.868 1.00 92.81 112 GLN A N 1
ATOM 918 C CA . GLN A 1 112 ? -21.971 9.097 49.312 1.00 92.81 112 GLN A CA 1
ATOM 919 C C . GLN A 1 112 ? -23.153 8.129 49.168 1.00 92.81 112 GLN A C 1
ATOM 921 O O . GLN A 1 112 ? -24.031 8.094 50.029 1.00 92.81 112 GLN A O 1
ATOM 926 N N . LEU A 1 113 ? -23.197 7.347 48.087 1.00 93.25 113 LEU A N 1
ATOM 927 C CA . LEU A 1 113 ? -24.250 6.356 47.862 1.00 93.25 113 LEU A CA 1
ATOM 928 C C . LEU A 1 113 ? -24.120 5.157 48.814 1.00 93.25 113 LEU A C 1
ATOM 930 O O . LEU A 1 113 ? -25.137 4.699 49.334 1.00 93.25 113 LEU A O 1
ATOM 934 N N . GLN A 1 114 ? -22.893 4.708 49.100 1.00 92.62 114 GLN A N 1
ATOM 935 C CA . GLN A 1 114 ? -22.617 3.680 50.111 1.00 92.62 114 GLN A CA 1
ATOM 936 C C . GLN A 1 114 ? -23.031 4.147 51.511 1.00 92.62 114 GLN A C 1
ATOM 938 O O . GLN A 1 114 ? -23.723 3.427 52.224 1.00 92.62 114 GLN A O 1
ATOM 943 N N . ALA A 1 115 ? -22.713 5.393 51.878 1.00 91.00 115 ALA A N 1
ATOM 944 C CA . ALA A 1 115 ? -23.127 5.975 53.157 1.00 91.00 115 ALA A CA 1
ATOM 945 C C . ALA A 1 115 ? -24.658 6.077 53.310 1.00 91.00 115 ALA A C 1
ATOM 947 O O . ALA A 1 115 ? -25.178 6.038 54.422 1.00 91.00 115 ALA A O 1
ATOM 948 N N . ARG A 1 116 ? -25.388 6.193 52.194 1.00 91.50 116 ARG A N 1
ATOM 949 C CA . ARG A 1 116 ? -26.860 6.188 52.156 1.00 91.50 116 ARG A CA 1
ATOM 950 C C . ARG A 1 116 ? -27.467 4.781 52.075 1.00 91.50 116 ARG A C 1
ATOM 952 O O . ARG A 1 116 ? -28.688 4.670 52.045 1.00 91.50 116 ARG A O 1
ATOM 959 N N . GLY A 1 117 ? -26.648 3.729 52.009 1.00 90.75 117 GLY A N 1
ATOM 960 C CA . GLY A 1 117 ? -27.096 2.340 51.867 1.00 90.75 117 GLY A CA 1
ATOM 961 C C . GLY A 1 117 ? -27.732 2.018 50.510 1.00 90.75 117 GLY A C 1
ATOM 962 O O . GLY A 1 117 ? -28.444 1.027 50.389 1.00 90.75 117 GLY A O 1
ATOM 963 N N . LEU A 1 118 ? -27.515 2.861 49.493 1.00 87.75 118 LEU A N 1
ATOM 964 C CA . LEU A 1 118 ? -28.119 2.705 48.163 1.00 87.75 118 LEU A CA 1
ATOM 965 C C . LEU A 1 118 ? -27.338 1.735 47.270 1.00 87.75 118 LEU A C 1
ATOM 967 O O . LEU A 1 118 ? -27.888 1.209 46.307 1.00 87.75 118 LEU A O 1
ATOM 971 N N . ILE A 1 119 ? -26.062 1.518 47.582 1.00 83.12 119 ILE A N 1
ATOM 972 C CA . ILE A 1 119 ? -25.169 0.563 46.923 1.00 83.12 119 ILE A CA 1
ATOM 973 C C . ILE A 1 119 ? -24.243 -0.057 47.977 1.00 83.12 119 ILE A C 1
ATOM 975 O O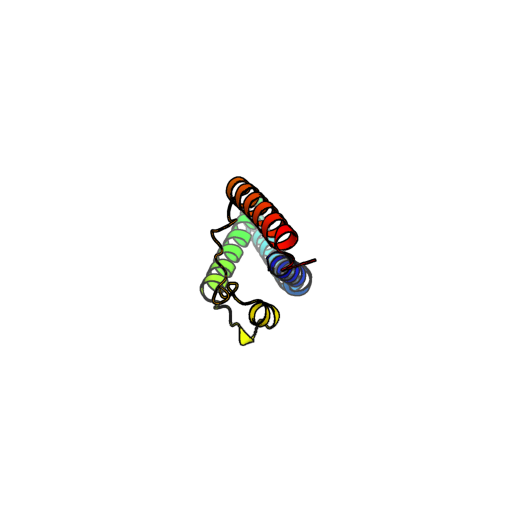 . ILE A 1 119 ? -23.972 0.581 48.997 1.00 83.12 119 ILE A O 1
ATOM 979 N N . ALA A 1 120 ? -23.784 -1.285 47.727 1.00 70.50 120 ALA A N 1
ATOM 980 C CA . ALA A 1 120 ? -22.841 -2.001 48.589 1.00 70.50 120 ALA A CA 1
ATOM 981 C C . ALA A 1 120 ? -21.403 -1.470 48.462 1.00 70.50 120 ALA A C 1
ATOM 983 O O . ALA A 1 120 ? -20.998 -1.015 47.364 1.00 70.50 120 ALA A O 1
#

Radius of gyration: 28.73 Å; chains: 1; bounding box: 56×28×81 Å

Foldseek 3Di:
DVVVVVVVVVVCCVPVCPVVVVVLVVQLVVVCVVCVVVVHRDSPVSNVVSVVVVVVVVVVVVVVDDDDVVVVVPCVVVDPDPDPDVPDDCPCCVDVVSVVVSVVVVVVVVVVCVVVVNDD

pLDDT: mean 85.13, std 9.39, range [61.91, 97.12]